Protein AF-A0A375BCQ1-F1 (afdb_monomer_lite)

Sequence (156 aa):
MVHRYIPEPKDYNSPLQSFKAFAMSDHPRFTINRSMIALVPEQPFLDWIQAVDPQPVAGLTLEQVREDQSVFLLPEELADTHENAVHWVEKRWQDFFEFMLGEWFDDSAWPEELSLKMFREWFSVRYHSMVFDMAPDVPVMHDDWDDEDDSSELLH

Foldseek 3Di:
DDDDDDDDDDDPDDDDDDDPPLPQDPDFDDFPQWKKKFFQFDPVQVVLLQVLDPDHDPPDDSVNCRVPGDMDIDRLVQDVDPVSVVVSCLVVLPVVVQVRVVVRDDPVSDDPDDDSVVSVVTTDMDIGNTDTDSRVVDDDDDDDPVPPDDDVPPDD

Organism: NCBI:txid164546

Radius of gyration: 21.73 Å; chains: 1; bounding box: 51×53×43 Å

pLDDT: mean 83.29, std 20.53, range [35.28, 98.69]

Secondary structure (DSSP, 8-state):
------PPPP---------------SS--EE-SEEEEEEEE-HHHHHHHHHH-SS--TT--HHHHHHS--EEEEETTT-SSHHHHHHHHHTTHHHHHHHHHHTTS-GGGS-SS--HHHHHHHEEEEEES--EES-TTSPPP---SS---S-S----

Structure (mmCIF, N/CA/C/O backbone):
data_AF-A0A375BCQ1-F1
#
_entry.id   AF-A0A375BCQ1-F1
#
loop_
_atom_site.group_PDB
_atom_site.id
_atom_site.type_symbol
_atom_site.label_atom_id
_atom_site.label_alt_id
_atom_site.label_comp_id
_atom_site.label_asym_id
_atom_site.label_entity_id
_atom_site.label_seq_id
_atom_site.pdbx_PDB_ins_code
_atom_site.Cartn_x
_atom_site.Cartn_y
_atom_site.Cartn_z
_atom_site.occupancy
_atom_site.B_iso_or_equiv
_atom_site.auth_seq_id
_atom_site.auth_comp_id
_atom_site.auth_asym_id
_atom_site.auth_atom_id
_atom_site.pdbx_PDB_model_num
ATOM 1 N N . MET A 1 1 ? 14.359 -36.512 23.597 1.00 38.41 1 MET A N 1
ATOM 2 C CA . MET A 1 1 ? 15.183 -37.148 22.545 1.00 38.41 1 MET A CA 1
ATOM 3 C C . MET A 1 1 ? 15.024 -36.325 21.282 1.00 38.41 1 MET A C 1
ATOM 5 O O . MET A 1 1 ? 13.926 -36.272 20.756 1.00 38.41 1 MET A O 1
ATOM 9 N N . VAL A 1 2 ? 16.072 -35.625 20.852 1.00 35.28 2 VAL A N 1
ATOM 10 C CA . VAL A 1 2 ? 16.073 -34.815 19.622 1.00 35.28 2 VAL A CA 1
ATOM 11 C C . VAL A 1 2 ? 16.438 -35.708 18.437 1.00 35.28 2 VAL A C 1
ATOM 13 O O . VAL A 1 2 ? 17.564 -36.198 18.358 1.00 35.28 2 VAL A O 1
ATOM 16 N N . HIS A 1 3 ? 15.476 -35.958 17.549 1.00 36.84 3 HIS A N 1
ATOM 17 C CA . HIS A 1 3 ? 15.706 -36.659 16.287 1.00 36.84 3 HIS A CA 1
ATOM 18 C C . HIS A 1 3 ? 16.342 -35.667 15.305 1.00 36.84 3 HIS A C 1
ATOM 20 O O . HIS A 1 3 ? 15.702 -34.712 14.874 1.00 36.84 3 HIS A O 1
ATOM 26 N N . ARG A 1 4 ? 17.632 -35.851 15.009 1.00 37.91 4 ARG A N 1
ATOM 27 C CA . ARG A 1 4 ? 18.324 -35.098 13.958 1.00 37.91 4 ARG A CA 1
ATOM 28 C C . ARG A 1 4 ? 17.894 -35.660 12.608 1.00 37.91 4 ARG A C 1
ATOM 30 O O . ARG A 1 4 ? 18.145 -36.828 12.332 1.00 37.91 4 ARG A O 1
ATOM 37 N N . TYR A 1 5 ? 17.263 -34.826 11.791 1.00 44.09 5 TYR A N 1
ATOM 38 C CA . TYR A 1 5 ? 17.026 -35.107 10.380 1.00 44.09 5 TYR A CA 1
ATOM 39 C C . TYR A 1 5 ? 18.373 -35.151 9.644 1.00 44.09 5 TYR A C 1
ATOM 41 O O . TYR A 1 5 ? 19.144 -34.192 9.704 1.00 44.09 5 TYR A O 1
ATOM 49 N N . ILE A 1 6 ? 18.667 -36.277 8.992 1.00 42.22 6 ILE A N 1
ATOM 50 C CA . ILE A 1 6 ? 19.803 -36.440 8.080 1.00 42.22 6 ILE A CA 1
ATOM 51 C C . ILE A 1 6 ? 19.192 -36.591 6.681 1.00 42.22 6 ILE A C 1
ATOM 53 O O . ILE A 1 6 ? 18.545 -37.608 6.438 1.00 42.22 6 ILE A O 1
ATOM 57 N N . PRO A 1 7 ? 19.323 -35.604 5.778 1.00 39.34 7 PRO A N 1
ATOM 58 C CA . PRO A 1 7 ? 18.819 -35.751 4.419 1.00 39.34 7 PRO A CA 1
ATOM 59 C C . PRO A 1 7 ? 19.689 -36.733 3.627 1.00 39.34 7 PRO A C 1
ATOM 61 O O . PRO A 1 7 ? 20.917 -36.629 3.623 1.00 39.34 7 PRO A O 1
ATOM 64 N N . GLU A 1 8 ? 19.038 -37.674 2.946 1.00 45.41 8 GLU A N 1
ATOM 65 C CA . GLU A 1 8 ? 19.675 -38.591 1.997 1.00 45.41 8 GLU A CA 1
ATOM 66 C C . GLU A 1 8 ? 20.206 -37.829 0.764 1.00 45.41 8 GLU A C 1
ATOM 68 O O . GLU A 1 8 ? 19.615 -36.821 0.352 1.00 45.41 8 GLU A O 1
ATOM 73 N N . PRO A 1 9 ? 21.317 -38.280 0.151 1.00 40.38 9 PRO A N 1
ATOM 74 C CA . PRO A 1 9 ? 21.855 -37.657 -1.052 1.00 40.38 9 PRO A CA 1
ATOM 75 C C . PRO A 1 9 ? 20.883 -37.824 -2.228 1.00 40.38 9 PRO A C 1
ATOM 77 O O . PRO A 1 9 ? 20.438 -38.928 -2.535 1.00 40.38 9 PRO A O 1
ATOM 80 N N . LYS A 1 10 ? 20.559 -36.714 -2.902 1.00 47.84 10 LYS A N 1
ATOM 81 C CA . LYS A 1 10 ? 19.694 -36.718 -4.088 1.00 47.84 10 LYS A CA 1
ATOM 82 C C . LYS A 1 10 ? 20.388 -37.455 -5.233 1.00 47.84 10 LYS A C 1
ATOM 84 O O . LYS A 1 10 ? 21.430 -37.012 -5.714 1.00 47.84 10 LYS A O 1
ATOM 89 N N . ASP A 1 11 ? 19.787 -38.554 -5.668 1.00 42.56 11 ASP A N 1
ATOM 90 C CA . ASP A 1 11 ? 20.210 -39.289 -6.853 1.00 42.56 11 ASP A CA 1
ATOM 91 C C . ASP A 1 11 ? 19.674 -38.572 -8.104 1.00 42.56 11 ASP A C 1
ATOM 93 O O . ASP A 1 11 ?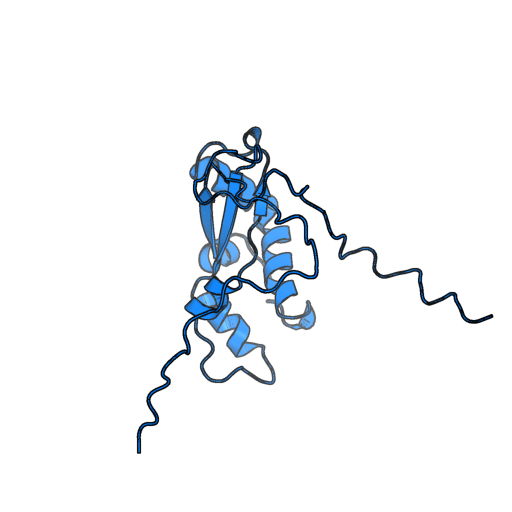 18.476 -38.580 -8.391 1.00 42.56 11 ASP A O 1
ATOM 97 N N . TYR A 1 12 ? 20.556 -37.866 -8.815 1.00 45.94 12 TYR A N 1
ATOM 98 C CA . TYR A 1 12 ? 20.209 -36.983 -9.939 1.00 45.94 12 TYR A CA 1
ATOM 99 C C . TYR A 1 12 ? 19.976 -37.720 -11.269 1.00 45.94 12 TYR A C 1
ATOM 101 O O . TYR A 1 12 ? 19.963 -37.084 -12.321 1.00 45.94 12 TYR A O 1
ATOM 109 N N . ASN A 1 13 ? 19.790 -39.043 -11.259 1.00 46.38 13 ASN A N 1
ATOM 110 C CA . ASN A 1 13 ? 19.766 -39.837 -12.488 1.00 46.38 13 ASN A CA 1
ATOM 111 C C . ASN A 1 13 ? 18.522 -40.735 -12.633 1.00 46.38 13 ASN A C 1
ATOM 113 O O . ASN A 1 13 ? 18.630 -41.937 -12.866 1.00 46.38 13 ASN A O 1
ATOM 117 N N . SER A 1 14 ? 17.324 -40.142 -12.544 1.00 40.12 14 SER A N 1
ATOM 118 C CA . SER A 1 14 ? 16.069 -40.789 -12.960 1.00 40.12 14 SER A CA 1
ATOM 119 C C . SER A 1 14 ? 15.576 -40.218 -14.301 1.00 40.12 14 SER A C 1
ATOM 121 O O . SER A 1 14 ? 15.266 -39.026 -14.372 1.00 40.12 14 SER A O 1
ATOM 123 N N . PRO A 1 15 ? 15.491 -41.025 -15.376 1.00 43.97 15 PRO A N 1
ATOM 124 C CA . PRO A 1 15 ? 15.058 -40.569 -16.689 1.00 43.97 15 PRO A CA 1
ATOM 125 C C . PRO A 1 15 ? 13.576 -40.889 -16.924 1.00 43.97 15 PRO A C 1
ATOM 127 O O . PRO A 1 15 ? 13.267 -41.914 -17.521 1.00 43.97 15 PRO A O 1
ATOM 130 N N . LEU A 1 16 ? 12.656 -40.025 -16.486 1.00 40.28 16 LEU A N 1
ATOM 131 C CA . LEU A 1 16 ? 11.288 -39.937 -17.024 1.00 40.28 16 LEU A CA 1
ATOM 132 C C . LEU A 1 16 ? 10.590 -38.669 -16.509 1.00 40.28 16 LEU A C 1
ATOM 134 O O . LEU A 1 16 ? 10.593 -38.408 -15.312 1.00 40.28 16 LEU A O 1
ATOM 138 N N . GLN A 1 17 ? 9.936 -37.960 -17.436 1.00 39.56 17 GLN A N 1
ATOM 139 C CA . GLN A 1 17 ? 9.235 -36.668 -17.320 1.00 39.56 17 GLN A CA 1
ATOM 140 C C . GLN A 1 17 ? 10.104 -35.443 -17.643 1.00 39.56 17 GLN A C 1
ATOM 142 O O . GLN A 1 17 ? 10.595 -34.707 -16.792 1.00 39.56 17 GLN A O 1
ATOM 147 N N . SER A 1 18 ? 10.238 -35.217 -18.947 1.00 39.38 18 SER A N 1
ATOM 148 C CA . SER A 1 18 ? 10.583 -33.948 -19.576 1.00 39.38 18 SER A CA 1
ATOM 149 C C . SER A 1 18 ? 9.575 -32.853 -19.201 1.00 39.38 18 SER A C 1
ATOM 151 O O . SER A 1 18 ? 8.662 -32.548 -19.966 1.00 39.38 18 SER A O 1
ATOM 153 N N . PHE A 1 19 ? 9.752 -32.237 -18.039 1.00 46.19 19 PHE A N 1
ATOM 154 C CA . PHE A 1 19 ? 9.328 -30.858 -17.848 1.00 46.19 19 PHE A CA 1
ATOM 155 C C . PHE A 1 19 ? 10.351 -30.001 -18.590 1.00 46.19 19 PHE A C 1
ATOM 157 O O . PHE A 1 19 ? 11.552 -30.132 -18.348 1.00 46.19 19 PHE A O 1
ATOM 164 N N . LYS A 1 20 ? 9.919 -29.149 -19.527 1.00 44.41 20 LYS A N 1
ATOM 165 C CA . LYS A 1 20 ? 10.766 -28.019 -19.920 1.00 44.41 20 LYS A CA 1
ATOM 166 C C . LYS A 1 20 ? 11.040 -27.270 -18.622 1.00 44.41 20 LYS A C 1
ATOM 168 O O . LYS A 1 20 ? 10.124 -26.662 -18.082 1.00 44.41 20 LYS A O 1
ATOM 173 N N . ALA A 1 21 ? 12.247 -27.397 -18.081 1.00 52.78 21 ALA A N 1
ATOM 174 C CA . ALA A 1 21 ? 12.673 -26.559 -16.982 1.00 52.78 21 ALA A CA 1
ATOM 175 C C . ALA A 1 21 ? 12.522 -25.124 -17.487 1.00 52.78 21 ALA A C 1
ATOM 177 O O . ALA A 1 21 ? 13.228 -24.728 -18.416 1.00 52.78 21 ALA A O 1
ATOM 178 N N . PHE A 1 22 ? 11.538 -24.390 -16.964 1.00 56.94 22 PHE A N 1
ATOM 179 C CA . PHE A 1 22 ? 11.520 -22.947 -17.127 1.00 56.94 22 PHE A CA 1
ATOM 180 C C . PHE A 1 22 ? 12.863 -22.475 -16.591 1.00 56.94 22 PHE A C 1
ATOM 182 O O . PHE A 1 22 ? 13.211 -22.775 -15.446 1.00 56.94 22 PHE A O 1
ATOM 189 N N . ALA A 1 23 ? 13.673 -21.875 -17.456 1.00 59.34 23 ALA A N 1
ATOM 190 C CA . ALA A 1 23 ? 15.001 -21.437 -17.085 1.00 59.34 23 ALA A CA 1
ATOM 191 C C . ALA A 1 23 ? 14.849 -20.203 -16.190 1.00 59.34 23 ALA A C 1
ATOM 193 O O . ALA A 1 23 ? 14.950 -19.073 -16.654 1.00 59.34 23 ALA A O 1
ATOM 194 N N . MET A 1 24 ? 14.567 -20.417 -14.903 1.00 65.12 24 MET A N 1
ATOM 195 C CA . MET A 1 24 ? 14.749 -19.372 -13.906 1.00 65.12 24 MET A CA 1
ATOM 196 C C . MET A 1 24 ? 16.227 -19.007 -13.921 1.00 65.12 24 MET A C 1
ATOM 198 O O . MET A 1 24 ? 17.094 -19.880 -13.816 1.00 65.12 24 MET A O 1
ATOM 202 N N . SER A 1 25 ? 16.523 -17.730 -14.131 1.00 68.75 25 SER A N 1
ATOM 203 C CA . SER A 1 25 ? 17.907 -17.284 -14.096 1.00 68.75 25 SER A CA 1
ATOM 204 C C . SER A 1 25 ? 18.340 -17.135 -12.644 1.00 68.75 25 SER A C 1
ATOM 206 O O . SER A 1 25 ? 17.675 -16.451 -11.878 1.00 68.75 25 SER A O 1
ATOM 208 N N . ASP A 1 26 ? 19.495 -17.687 -12.270 1.00 80.38 26 ASP A N 1
ATOM 209 C CA . ASP A 1 26 ? 20.102 -17.423 -10.954 1.00 80.38 26 ASP A CA 1
ATOM 210 C C . ASP A 1 26 ? 20.622 -15.971 -10.822 1.00 80.38 26 ASP A C 1
ATOM 212 O O . ASP A 1 26 ? 21.130 -15.566 -9.772 1.00 80.38 26 ASP A O 1
ATOM 216 N N . HIS A 1 27 ? 20.531 -15.169 -11.891 1.00 87.31 27 HIS A N 1
ATOM 217 C CA . HIS A 1 27 ? 21.018 -13.795 -11.946 1.00 87.31 27 HIS A CA 1
ATOM 218 C C . HIS A 1 27 ? 19.962 -12.836 -12.524 1.00 87.31 27 HIS A C 1
ATOM 220 O O . HIS A 1 27 ? 19.431 -13.092 -13.606 1.00 87.31 27 HIS A O 1
ATOM 226 N N . PRO A 1 28 ? 19.690 -11.692 -11.867 1.00 90.88 28 PRO A N 1
ATOM 227 C CA . PRO A 1 28 ? 18.711 -10.721 -12.351 1.00 90.88 28 PRO A CA 1
ATOM 228 C C . PRO A 1 28 ? 19.213 -10.055 -13.636 1.00 90.88 28 PRO A C 1
ATOM 230 O O . PRO A 1 28 ? 20.255 -9.396 -13.638 1.00 90.88 28 PRO A O 1
ATOM 233 N N . ARG A 1 29 ? 18.483 -10.238 -14.743 1.00 90.50 29 ARG A N 1
ATOM 234 C CA . ARG A 1 29 ? 18.901 -9.749 -16.069 1.00 90.50 29 ARG A CA 1
ATOM 235 C C . ARG A 1 29 ? 17.903 -8.811 -16.743 1.00 90.50 29 ARG A C 1
ATOM 237 O O . ARG A 1 29 ? 18.342 -7.895 -17.434 1.00 90.50 29 ARG A O 1
ATOM 244 N N . PHE A 1 30 ? 16.602 -9.041 -16.591 1.00 91.62 30 PHE A N 1
ATOM 245 C CA . PHE A 1 30 ? 15.568 -8.296 -17.312 1.00 91.62 30 PHE A CA 1
ATOM 246 C C . PHE A 1 30 ? 14.623 -7.606 -16.337 1.00 91.62 30 PHE A C 1
ATOM 248 O O . PHE A 1 30 ? 14.325 -8.159 -15.284 1.00 91.62 30 PHE A O 1
ATOM 255 N N . THR A 1 31 ? 14.164 -6.407 -16.686 1.00 92.19 31 THR A N 1
ATOM 256 C CA . THR A 1 31 ? 13.123 -5.676 -15.956 1.00 92.19 31 THR A CA 1
ATOM 257 C C . THR A 1 31 ? 11.803 -5.723 -16.722 1.00 92.19 31 THR A C 1
ATOM 259 O O . THR A 1 31 ? 11.797 -5.942 -17.934 1.00 92.19 31 THR A O 1
ATOM 262 N N . ILE A 1 32 ? 10.682 -5.498 -16.032 1.00 91.19 32 ILE A N 1
ATOM 263 C CA . ILE A 1 32 ? 9.330 -5.551 -16.631 1.00 91.19 32 ILE A CA 1
ATOM 264 C C . ILE A 1 32 ? 8.764 -4.180 -17.048 1.00 91.19 32 ILE A C 1
ATOM 266 O O . ILE A 1 32 ? 7.565 -4.059 -17.292 1.00 91.19 32 ILE A O 1
ATOM 270 N N . ASN A 1 33 ? 9.599 -3.137 -17.144 1.00 91.19 33 ASN A N 1
ATOM 271 C CA . ASN A 1 33 ? 9.177 -1.743 -17.386 1.00 91.19 33 ASN A CA 1
ATOM 272 C C . ASN A 1 33 ? 8.066 -1.291 -16.417 1.00 91.19 33 ASN A C 1
ATOM 274 O O . ASN A 1 33 ? 7.047 -0.714 -16.819 1.00 91.19 33 ASN A O 1
ATOM 278 N N . ARG A 1 34 ? 8.216 -1.657 -15.143 1.00 94.19 34 ARG A N 1
ATOM 279 C CA . ARG A 1 34 ? 7.333 -1.261 -14.049 1.00 94.19 34 ARG A CA 1
ATOM 280 C C . ARG A 1 34 ? 8.177 -0.888 -12.845 1.00 94.19 34 ARG A C 1
ATOM 282 O O . ARG A 1 34 ? 9.156 -1.570 -12.531 1.00 94.19 34 ARG A O 1
ATOM 289 N N . SER A 1 35 ? 7.729 0.140 -12.144 1.00 95.31 35 SER A N 1
ATOM 290 C CA . SER A 1 35 ? 8.107 0.377 -10.762 1.00 95.31 35 SER A CA 1
ATOM 291 C C . SER A 1 35 ? 7.141 -0.352 -9.825 1.00 95.31 35 SER A C 1
ATOM 293 O O . SER A 1 35 ? 6.078 -0.814 -10.241 1.00 95.31 35 SER A O 1
ATOM 295 N N . MET A 1 36 ? 7.522 -0.484 -8.559 1.00 96.19 36 MET A N 1
ATOM 296 C CA . MET A 1 36 ? 6.697 -1.089 -7.516 1.00 96.19 36 MET A CA 1
ATOM 297 C C . MET A 1 36 ? 6.469 -0.086 -6.392 1.00 96.19 36 MET A C 1
ATOM 299 O O . MET A 1 36 ? 7.413 0.579 -5.951 1.00 96.19 36 MET A O 1
ATOM 303 N N . ILE A 1 37 ? 5.241 -0.039 -5.884 1.00 97.38 37 ILE A N 1
ATOM 304 C CA . ILE A 1 37 ? 4.930 0.542 -4.581 1.00 97.38 37 ILE A CA 1
ATOM 305 C C . ILE A 1 37 ? 4.446 -0.531 -3.613 1.00 97.38 37 ILE A C 1
ATOM 307 O O . ILE A 1 37 ? 3.785 -1.486 -4.009 1.00 97.38 37 ILE A O 1
ATOM 311 N N . ALA A 1 38 ? 4.745 -0.339 -2.335 1.00 97.31 38 ALA A N 1
ATOM 312 C CA . ALA A 1 38 ? 4.138 -1.094 -1.246 1.00 97.31 38 ALA A CA 1
ATOM 313 C C . ALA A 1 38 ? 3.525 -0.113 -0.245 1.00 97.31 38 ALA A C 1
ATOM 315 O O . ALA A 1 38 ? 4.136 0.918 0.058 1.00 97.31 38 ALA A O 1
ATOM 316 N N . LEU A 1 39 ? 2.333 -0.431 0.254 1.00 98.00 39 LEU A N 1
ATOM 317 C CA . LEU A 1 39 ? 1.678 0.312 1.327 1.00 98.00 39 LEU A CA 1
ATOM 318 C C . LEU A 1 39 ? 1.963 -0.404 2.639 1.00 98.00 39 LEU A C 1
ATOM 320 O O . LEU A 1 39 ? 1.174 -1.225 3.083 1.00 98.00 39 LEU A O 1
ATOM 324 N N . VAL A 1 40 ? 3.113 -0.097 3.239 1.00 98.19 40 VAL A N 1
ATOM 325 C CA . VAL A 1 40 ? 3.620 -0.807 4.416 1.00 98.19 40 VAL A CA 1
ATOM 326 C C . VAL A 1 40 ? 2.755 -0.503 5.624 1.00 98.19 40 VAL A C 1
ATOM 328 O O . VAL A 1 40 ? 2.794 0.640 6.089 1.00 98.19 40 VAL A O 1
ATOM 331 N N . PRO A 1 41 ? 2.035 -1.500 6.173 1.00 98.44 41 PRO A N 1
ATOM 332 C CA . PRO A 1 41 ? 1.201 -1.277 7.335 1.00 98.44 41 PRO A CA 1
ATOM 333 C C . PRO A 1 41 ? 2.019 -0.834 8.542 1.00 98.44 41 PRO A C 1
ATOM 335 O O . PRO A 1 41 ? 3.128 -1.320 8.790 1.00 98.44 41 PRO A O 1
ATOM 338 N N . GLU A 1 42 ? 1.460 0.087 9.307 1.00 98.62 42 GLU A N 1
ATOM 339 C CA . GLU A 1 42 ? 1.975 0.559 10.583 1.00 98.62 42 GLU A CA 1
ATOM 340 C C . GLU A 1 42 ? 1.091 0.058 11.727 1.00 98.62 42 GLU A C 1
ATOM 342 O O . GLU A 1 42 ? 0.018 -0.509 11.515 1.00 98.62 42 GLU A O 1
ATOM 347 N N . GLN A 1 43 ? 1.548 0.264 12.963 1.00 98.44 43 GLN A N 1
ATOM 348 C CA . GLN A 1 43 ? 0.878 -0.256 14.158 1.00 98.44 43 GLN A CA 1
ATOM 349 C C . GLN A 1 43 ? -0.639 0.028 14.214 1.00 98.44 43 GLN A C 1
ATOM 351 O O . GLN A 1 43 ? -1.372 -0.904 14.535 1.00 98.44 43 GLN A O 1
ATOM 356 N N . PRO A 1 44 ? -1.146 1.226 13.847 1.00 98.44 44 PRO A N 1
ATOM 357 C CA . PRO A 1 44 ? -2.585 1.490 13.883 1.00 98.44 44 PRO A CA 1
ATOM 358 C C . PRO A 1 44 ? -3.432 0.551 13.013 1.00 98.44 44 PRO A C 1
ATOM 360 O O . PRO A 1 44 ? -4.568 0.261 13.375 1.00 98.44 44 PRO A O 1
ATOM 363 N N . PHE A 1 45 ? -2.890 0.051 11.897 1.00 98.06 45 PHE A N 1
ATOM 364 C CA . PHE A 1 45 ? -3.602 -0.904 11.045 1.00 98.06 45 PHE A CA 1
ATOM 365 C C . PHE A 1 45 ? -3.724 -2.273 11.719 1.00 98.06 45 PHE A C 1
ATOM 367 O O . PHE A 1 45 ? -4.804 -2.856 11.731 1.00 98.06 45 PHE A O 1
ATOM 374 N N . LEU A 1 46 ? -2.649 -2.760 12.353 1.00 97.56 46 LEU A N 1
ATOM 375 C CA . LEU A 1 46 ? -2.707 -3.991 13.148 1.00 97.56 46 LEU A CA 1
ATOM 376 C C . LEU A 1 46 ? -3.665 -3.847 14.335 1.00 97.56 46 LEU A C 1
ATOM 378 O O . LEU A 1 46 ? -4.437 -4.763 14.610 1.00 97.56 46 LEU A O 1
ATOM 382 N N . ASP A 1 47 ? -3.616 -2.707 15.028 1.00 97.38 47 ASP A N 1
ATOM 383 C CA . ASP A 1 47 ? -4.502 -2.431 16.161 1.00 97.38 47 ASP A CA 1
ATOM 384 C C . ASP A 1 47 ? -5.973 -2.476 15.724 1.00 97.38 47 ASP A C 1
ATOM 386 O O . ASP A 1 47 ? -6.811 -3.026 16.437 1.00 97.38 47 ASP A O 1
ATOM 390 N N . TRP A 1 48 ? -6.283 -1.941 14.538 1.00 97.62 48 TRP A N 1
ATOM 391 C CA . TRP A 1 48 ? -7.616 -2.042 13.949 1.00 97.62 48 TRP A CA 1
ATOM 392 C C . TRP A 1 48 ? -7.997 -3.489 13.632 1.00 97.62 48 TRP A C 1
ATOM 394 O O . TRP A 1 48 ? -9.042 -3.922 14.114 1.00 97.62 48 TRP A O 1
ATOM 404 N N . ILE A 1 49 ? -7.149 -4.251 12.924 1.00 96.31 49 ILE A N 1
ATOM 405 C CA . ILE A 1 49 ? -7.407 -5.670 12.607 1.00 96.31 49 ILE A CA 1
ATOM 406 C C . ILE A 1 49 ? -7.768 -6.439 13.883 1.00 96.31 49 ILE A C 1
ATOM 408 O O . ILE A 1 49 ? -8.796 -7.106 13.948 1.00 96.31 49 ILE A O 1
ATOM 412 N N . GLN A 1 50 ? -6.957 -6.299 14.934 1.00 95.12 50 GLN A N 1
ATOM 413 C CA . GLN A 1 50 ? -7.170 -6.997 16.204 1.00 95.12 50 GLN A CA 1
ATOM 414 C C . GLN A 1 50 ? -8.429 -6.541 16.952 1.00 95.12 50 GLN A C 1
ATOM 416 O O . GLN A 1 50 ? -8.979 -7.312 17.739 1.00 95.12 50 GLN A O 1
ATOM 421 N N . ALA A 1 51 ? -8.861 -5.293 16.759 1.00 94.56 51 ALA A N 1
ATOM 422 C CA . ALA A 1 51 ? -10.026 -4.736 17.434 1.00 94.56 51 ALA A CA 1
ATOM 423 C C . ALA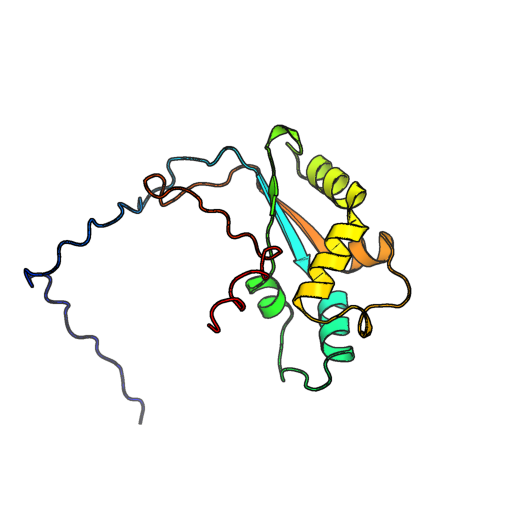 A 1 51 ? -11.351 -5.171 16.797 1.00 94.56 51 ALA A C 1
ATOM 425 O O . ALA A 1 51 ? -12.342 -5.308 17.518 1.00 94.56 51 ALA A O 1
ATOM 426 N N . VAL A 1 52 ? -11.377 -5.357 15.474 1.00 94.50 52 VAL A N 1
ATOM 427 C CA . VAL A 1 52 ? -12.605 -5.684 14.732 1.00 94.50 52 VAL A CA 1
ATOM 428 C C . VAL A 1 52 ? -12.779 -7.179 14.478 1.00 94.50 52 VAL A C 1
ATOM 430 O O . VAL A 1 52 ? -13.908 -7.620 14.268 1.00 94.50 52 VAL A O 1
ATOM 433 N N . ASP A 1 53 ? -11.702 -7.967 14.554 1.00 91.75 53 ASP A N 1
ATOM 434 C CA . ASP A 1 53 ? -11.765 -9.415 14.372 1.00 91.75 53 ASP A CA 1
ATOM 435 C C . ASP A 1 53 ? -12.607 -10.078 15.485 1.00 91.75 53 ASP A C 1
ATOM 437 O O . ASP A 1 53 ? -12.240 -10.021 16.665 1.00 91.75 53 ASP A O 1
ATOM 441 N N . PRO A 1 54 ? -13.732 -10.747 15.160 1.00 86.94 54 PRO A N 1
ATOM 442 C CA . PRO A 1 54 ? -14.513 -11.488 16.147 1.00 86.94 54 PRO A CA 1
ATOM 443 C C . PRO A 1 54 ? -13.779 -12.729 16.687 1.00 86.94 54 PRO A C 1
ATOM 445 O O . PRO A 1 54 ? -14.176 -13.271 17.724 1.00 86.94 54 PRO A O 1
ATOM 448 N N . GLN A 1 55 ? -12.740 -13.207 15.994 1.00 90.06 55 GLN A N 1
ATOM 449 C CA . GLN A 1 55 ? -11.913 -14.357 16.360 1.00 90.06 55 GLN A CA 1
ATOM 450 C C . GLN A 1 55 ? -10.419 -14.054 16.143 1.00 90.06 55 GLN A C 1
ATOM 452 O O . GLN A 1 55 ? -9.767 -14.724 15.338 1.00 90.06 55 GLN A O 1
ATOM 457 N N . PRO A 1 56 ? -9.846 -13.106 16.910 1.00 84.69 56 PRO A N 1
ATOM 458 C CA . PRO A 1 56 ? -8.500 -12.608 16.676 1.00 84.69 56 PRO A CA 1
ATOM 459 C C . PRO A 1 56 ? -7.471 -13.733 16.708 1.00 84.69 56 PRO A C 1
ATOM 461 O O . PRO A 1 56 ? -7.388 -14.508 17.672 1.00 84.69 56 PRO A O 1
ATOM 464 N N . VAL A 1 57 ? -6.640 -13.790 15.667 1.00 86.94 57 VAL A N 1
ATOM 465 C CA . VAL A 1 57 ? -5.503 -14.713 15.606 1.00 86.94 57 VAL A CA 1
ATOM 466 C C . VAL A 1 57 ? -4.540 -14.389 16.747 1.00 86.94 57 VAL A C 1
ATOM 468 O O . VAL A 1 57 ? -3.875 -13.350 16.776 1.00 86.94 57 VAL A O 1
ATOM 471 N N . ALA A 1 58 ? -4.461 -15.298 17.719 1.00 86.81 58 ALA A N 1
ATOM 472 C CA . ALA A 1 58 ? -3.625 -15.112 18.894 1.00 86.81 58 ALA A CA 1
ATOM 473 C C . ALA A 1 58 ? -2.146 -14.984 18.496 1.00 86.81 58 ALA A C 1
ATOM 475 O O . ALA A 1 58 ? -1.537 -15.934 18.006 1.00 86.81 58 ALA A O 1
ATOM 476 N N . GLY A 1 59 ? -1.565 -13.816 18.767 1.00 90.12 59 GLY A N 1
ATOM 477 C CA . GLY A 1 59 ? -0.160 -13.538 18.483 1.00 90.12 59 GLY A CA 1
ATOM 478 C C . GLY A 1 59 ? 0.131 -13.042 17.068 1.00 90.12 59 GLY A C 1
ATOM 479 O O . GLY A 1 59 ? 1.304 -13.031 16.712 1.00 90.12 59 GLY A O 1
ATOM 480 N N . LEU A 1 60 ? -0.881 -12.618 16.295 1.00 94.38 60 LEU A N 1
ATOM 481 C CA . LEU A 1 60 ? -0.662 -11.898 15.037 1.00 94.38 60 LEU A CA 1
ATOM 482 C C . LEU A 1 60 ? 0.225 -10.668 15.282 1.00 94.38 60 LEU A C 1
ATOM 484 O O . LEU A 1 60 ? -0.108 -9.818 16.116 1.00 94.38 60 LEU A O 1
ATOM 488 N N . THR A 1 61 ? 1.349 -10.578 14.572 1.00 97.00 61 THR A N 1
ATOM 489 C CA . THR A 1 61 ? 2.298 -9.462 14.688 1.00 97.00 61 THR A CA 1
ATOM 490 C C . THR A 1 61 ? 2.255 -8.544 13.473 1.00 97.00 61 THR A C 1
ATOM 492 O O . THR A 1 61 ? 1.785 -8.912 12.397 1.00 97.00 61 THR A O 1
ATOM 495 N N . LEU A 1 62 ? 2.795 -7.334 13.634 1.00 97.75 62 LEU A N 1
ATOM 496 C CA . LEU A 1 62 ? 2.848 -6.347 12.556 1.00 97.75 62 LEU A CA 1
ATOM 497 C C . LEU A 1 62 ? 3.744 -6.829 11.413 1.00 97.75 62 LEU A C 1
ATOM 499 O O . LEU A 1 62 ? 3.474 -6.561 10.249 1.00 97.75 62 LEU A O 1
ATOM 503 N N . GLU A 1 63 ? 4.805 -7.561 11.741 1.00 97.56 63 GLU A N 1
ATOM 504 C CA . GLU A 1 63 ? 5.699 -8.180 10.768 1.00 97.56 63 GLU A CA 1
ATOM 505 C C . GLU A 1 63 ? 4.965 -9.203 9.902 1.00 97.56 63 GLU A C 1
ATOM 507 O O . GLU A 1 63 ? 5.154 -9.180 8.695 1.00 97.56 63 GLU A O 1
ATOM 512 N N . GLN A 1 64 ? 4.081 -10.022 10.477 1.00 96.31 64 GLN A N 1
ATOM 513 C CA . GLN A 1 64 ? 3.290 -10.987 9.706 1.00 96.31 64 GLN A CA 1
ATOM 514 C C . GLN A 1 64 ? 2.327 -10.278 8.747 1.00 96.31 64 GLN A C 1
ATOM 516 O O . GLN A 1 64 ? 2.275 -10.611 7.569 1.00 96.31 64 GLN A O 1
ATOM 521 N N . VAL A 1 65 ? 1.644 -9.226 9.212 1.00 96.12 65 VAL A N 1
ATOM 522 C CA . VAL A 1 65 ? 0.785 -8.392 8.349 1.00 96.12 65 VAL A CA 1
ATOM 523 C C . VAL A 1 65 ? 1.589 -7.738 7.215 1.00 96.12 65 VAL A C 1
ATOM 525 O O . VAL A 1 65 ? 1.094 -7.579 6.105 1.00 96.12 65 VAL A O 1
ATOM 528 N N . ARG A 1 66 ? 2.848 -7.362 7.469 1.00 96.88 66 ARG A N 1
ATOM 529 C CA . ARG A 1 66 ? 3.751 -6.800 6.452 1.00 96.88 66 ARG A CA 1
ATOM 530 C C . ARG A 1 66 ? 4.296 -7.845 5.480 1.00 96.88 66 ARG A C 1
ATOM 532 O O . ARG A 1 66 ? 4.613 -7.470 4.355 1.00 96.88 66 ARG A O 1
ATOM 539 N N . GLU A 1 67 ? 4.482 -9.088 5.907 1.00 94.62 67 GLU A N 1
ATOM 540 C CA . GLU A 1 67 ? 4.978 -10.174 5.052 1.00 94.62 67 GLU A CA 1
ATOM 541 C C . GLU A 1 67 ? 3.956 -10.549 3.974 1.00 94.62 67 GLU A C 1
ATOM 543 O O . GLU A 1 67 ? 4.352 -10.753 2.828 1.00 94.62 67 GLU A O 1
ATOM 548 N N . ASP A 1 68 ? 2.667 -10.526 4.317 1.00 90.75 68 ASP A N 1
ATOM 549 C CA . ASP A 1 68 ? 1.566 -10.894 3.416 1.00 90.75 68 ASP A CA 1
ATOM 550 C C . ASP A 1 68 ? 0.909 -9.691 2.707 1.00 90.75 68 ASP A C 1
ATOM 552 O O . ASP A 1 68 ? -0.099 -9.844 2.023 1.00 90.75 68 ASP A O 1
ATOM 556 N N . GLN A 1 69 ? 1.450 -8.475 2.853 1.00 93.12 69 GLN A N 1
ATOM 557 C CA . GLN A 1 69 ? 0.833 -7.272 2.283 1.00 93.12 69 GLN A CA 1
ATOM 558 C C . GLN A 1 69 ? 0.848 -7.257 0.743 1.00 93.12 69 GLN A C 1
ATOM 560 O O . GLN A 1 69 ? 1.834 -7.632 0.099 1.00 93.12 69 GLN A O 1
ATOM 565 N N . SER A 1 70 ? -0.193 -6.667 0.161 1.00 93.56 70 SER A N 1
ATOM 566 C CA . SER A 1 70 ? -0.276 -6.409 -1.276 1.00 93.56 70 SER A CA 1
ATOM 567 C C . SER A 1 70 ? 0.721 -5.331 -1.739 1.00 93.56 70 SER A C 1
ATOM 569 O O . SER A 1 70 ? 0.988 -4.334 -1.059 1.00 93.56 70 SER A O 1
ATOM 571 N N . VAL A 1 71 ? 1.287 -5.533 -2.933 1.00 96.44 71 VAL A N 1
ATOM 572 C CA . VAL A 1 71 ? 2.191 -4.592 -3.614 1.00 96.44 71 VAL A CA 1
ATOM 573 C C . VAL A 1 71 ? 1.681 -4.301 -5.017 1.00 96.44 71 VAL A C 1
ATOM 575 O O . VAL A 1 71 ? 1.073 -5.151 -5.662 1.00 96.44 71 VAL A O 1
ATOM 578 N N . PHE A 1 72 ? 1.955 -3.100 -5.515 1.00 96.12 72 PHE A N 1
ATOM 579 C CA . PHE A 1 72 ? 1.344 -2.606 -6.744 1.00 96.12 72 PHE A CA 1
ATOM 580 C C . PHE A 1 72 ? 2.414 -2.217 -7.756 1.00 96.12 72 PHE A C 1
ATOM 582 O O . PHE A 1 72 ? 3.361 -1.493 -7.440 1.00 96.12 72 PHE A O 1
ATOM 589 N N . LEU A 1 73 ? 2.251 -2.685 -8.992 1.00 95.50 73 LEU A N 1
ATOM 590 C CA . LEU A 1 73 ? 3.108 -2.308 -10.109 1.00 95.50 73 LEU A CA 1
ATOM 591 C C . LEU A 1 73 ? 2.562 -1.064 -10.803 1.00 95.50 73 LEU A C 1
ATOM 593 O O . LEU A 1 73 ? 1.366 -0.970 -11.075 1.00 95.50 73 LEU A O 1
ATOM 597 N N . LEU A 1 74 ? 3.447 -0.134 -11.153 1.00 93.56 74 LEU A N 1
ATOM 598 C CA . LEU A 1 74 ? 3.091 1.074 -11.892 1.00 93.56 74 LEU A CA 1
ATOM 599 C C . LEU A 1 74 ? 3.952 1.226 -13.143 1.00 93.56 74 LEU A C 1
ATOM 601 O O . LEU A 1 74 ? 5.114 0.818 -13.141 1.00 93.56 74 LEU A O 1
ATOM 605 N N . PRO A 1 75 ? 3.429 1.857 -14.207 1.00 91.12 75 PRO A N 1
ATOM 606 C CA . PRO A 1 75 ? 4.271 2.400 -15.263 1.00 91.12 75 PRO A CA 1
ATOM 607 C C . PRO A 1 75 ? 5.321 3.358 -14.681 1.00 91.12 75 PRO A C 1
ATOM 609 O O . PRO A 1 75 ? 5.005 4.192 -13.826 1.00 91.12 75 PRO A O 1
ATOM 612 N N . GLU A 1 76 ? 6.564 3.248 -15.150 1.00 85.38 76 GLU A N 1
ATOM 613 C CA . GLU A 1 76 ? 7.694 4.058 -14.668 1.00 85.38 76 GLU A CA 1
ATOM 614 C C . GLU A 1 76 ? 7.469 5.566 -14.891 1.00 85.38 76 GLU A C 1
ATOM 616 O O . GLU A 1 76 ? 8.009 6.395 -14.164 1.00 85.38 76 GLU A O 1
ATOM 621 N N . GLU A 1 77 ? 6.618 5.946 -15.847 1.00 87.25 77 GLU A N 1
ATOM 622 C CA . GLU A 1 77 ? 6.309 7.346 -16.149 1.00 87.25 77 GLU A CA 1
ATOM 623 C C . GLU A 1 77 ? 5.396 8.008 -15.104 1.00 87.25 77 GLU A C 1
ATOM 625 O O . GLU A 1 77 ? 5.292 9.236 -15.071 1.00 87.25 77 GLU A O 1
ATOM 630 N N . LEU A 1 78 ? 4.707 7.224 -14.266 1.00 87.19 78 LEU A N 1
ATOM 631 C CA . LEU A 1 78 ? 3.796 7.755 -13.244 1.00 87.19 78 LEU A CA 1
ATOM 632 C C . LEU A 1 78 ? 4.514 8.165 -11.958 1.00 87.19 78 LEU A C 1
ATOM 634 O O . LEU A 1 78 ? 4.016 9.033 -11.237 1.00 87.19 78 LEU A O 1
ATOM 638 N N . ALA A 1 79 ? 5.661 7.551 -11.676 1.00 84.69 79 ALA A N 1
ATOM 639 C CA . ALA A 1 79 ? 6.517 7.882 -10.552 1.00 84.69 79 ALA A CA 1
ATOM 640 C C . ALA A 1 79 ? 7.953 7.448 -10.853 1.00 84.69 79 ALA A C 1
ATOM 642 O O . ALA A 1 79 ? 8.219 6.267 -11.041 1.00 84.69 79 ALA A O 1
ATOM 643 N N . ASP A 1 80 ? 8.871 8.410 -10.841 1.00 86.25 80 ASP A N 1
ATOM 644 C CA . ASP A 1 80 ? 10.312 8.227 -11.052 1.00 86.25 80 ASP A CA 1
ATOM 645 C C . ASP A 1 80 ? 11.124 8.412 -9.754 1.00 86.25 80 ASP A C 1
ATOM 647 O O . ASP A 1 80 ? 12.291 8.027 -9.668 1.00 86.25 80 ASP A O 1
ATOM 651 N N . THR A 1 81 ? 10.495 8.956 -8.711 1.00 92.12 81 THR A N 1
ATOM 652 C CA . THR A 1 81 ? 11.071 9.185 -7.385 1.00 92.12 81 THR A CA 1
ATOM 653 C C . THR A 1 81 ? 10.109 8.742 -6.290 1.00 92.12 81 THR A C 1
ATOM 655 O O . THR A 1 81 ? 8.900 8.642 -6.496 1.00 92.12 81 THR A O 1
ATOM 658 N N . HIS A 1 82 ? 10.647 8.530 -5.089 1.00 94.81 82 HIS A N 1
ATOM 659 C CA . HIS A 1 82 ? 9.837 8.210 -3.918 1.00 94.81 82 HIS A CA 1
ATOM 660 C C . HIS A 1 82 ? 8.791 9.295 -3.608 1.00 94.81 82 HIS A C 1
ATOM 662 O O . HIS A 1 82 ? 7.645 8.970 -3.326 1.00 94.81 82 HIS A O 1
ATOM 668 N N . GLU A 1 83 ? 9.158 10.576 -3.710 1.00 95.88 83 GLU A N 1
ATOM 669 C CA . GLU A 1 83 ? 8.234 11.696 -3.480 1.00 95.88 83 GLU A CA 1
ATOM 670 C C . GLU A 1 83 ? 7.096 11.712 -4.509 1.00 95.88 83 GLU A C 1
ATOM 672 O O . GLU A 1 83 ? 5.928 11.842 -4.142 1.00 95.88 83 GLU A O 1
ATOM 677 N N . ASN A 1 84 ? 7.416 11.494 -5.789 1.00 95.00 84 ASN A N 1
ATOM 678 C CA . ASN A 1 84 ? 6.401 11.408 -6.837 1.00 95.00 84 ASN A CA 1
ATOM 679 C C . ASN A 1 84 ? 5.480 10.197 -6.640 1.00 95.00 84 ASN A C 1
ATOM 681 O O . ASN A 1 84 ? 4.272 10.323 -6.844 1.00 95.00 84 ASN A O 1
ATOM 685 N N . ALA A 1 85 ? 6.015 9.060 -6.182 1.00 95.75 85 ALA A N 1
ATOM 686 C CA . ALA A 1 85 ? 5.216 7.888 -5.831 1.00 95.75 85 ALA A CA 1
ATOM 687 C C . ALA A 1 85 ? 4.257 8.180 -4.668 1.00 95.75 85 ALA A C 1
ATOM 689 O O . ALA A 1 85 ? 3.067 7.895 -4.783 1.00 95.75 85 ALA A O 1
ATOM 690 N N . VAL A 1 86 ? 4.740 8.810 -3.589 1.00 96.94 86 VAL A N 1
ATOM 691 C CA . VAL A 1 86 ? 3.896 9.238 -2.459 1.00 96.94 86 VAL A CA 1
ATOM 692 C C . VAL A 1 86 ? 2.777 10.151 -2.951 1.00 96.94 86 VAL A C 1
ATOM 694 O O . VAL A 1 86 ? 1.612 9.878 -2.692 1.00 96.94 86 VAL A O 1
ATOM 697 N N . HIS A 1 87 ? 3.093 11.187 -3.731 1.00 96.62 87 HIS A N 1
ATOM 698 C CA . HIS A 1 87 ? 2.080 12.106 -4.263 1.00 96.62 87 HIS A CA 1
ATOM 699 C C . HIS A 1 87 ? 1.058 11.408 -5.169 1.00 96.62 87 HIS A C 1
ATOM 701 O O . HIS A 1 87 ? -0.126 11.746 -5.170 1.00 96.62 87 HIS A O 1
ATOM 707 N N . TRP A 1 88 ? 1.502 10.434 -5.963 1.00 96.50 88 TRP A N 1
ATOM 708 C CA . TRP A 1 88 ? 0.621 9.649 -6.820 1.00 96.50 88 TRP A CA 1
ATOM 709 C C . TRP A 1 88 ? -0.336 8.766 -6.006 1.00 96.50 88 TRP A C 1
ATOM 711 O O . TRP A 1 88 ? -1.526 8.723 -6.336 1.00 96.50 88 TRP A O 1
ATOM 721 N N . VAL A 1 89 ? 0.159 8.123 -4.942 1.00 97.56 89 VAL A N 1
ATOM 722 C CA . VAL A 1 89 ? -0.644 7.321 -4.005 1.00 97.56 89 VAL A CA 1
ATOM 723 C C . VAL A 1 89 ? -1.625 8.209 -3.255 1.00 97.56 89 VAL A C 1
ATOM 725 O O . VAL A 1 89 ? -2.813 7.919 -3.223 1.00 97.56 89 VAL A O 1
ATOM 728 N N . GLU A 1 90 ? -1.169 9.335 -2.708 1.00 97.56 90 GLU A N 1
ATOM 729 C CA . GLU A 1 90 ? -2.006 10.219 -1.896 1.00 97.56 90 GLU A CA 1
ATOM 730 C C . GLU A 1 90 ? -3.137 10.880 -2.687 1.00 97.56 90 GLU A C 1
ATOM 732 O O . GLU A 1 90 ? -4.147 11.258 -2.109 1.00 97.56 90 GLU A O 1
ATOM 737 N N . LYS A 1 91 ? -3.024 10.996 -4.014 1.00 97.81 91 LYS A N 1
ATOM 738 C CA . LYS A 1 91 ? -4.153 11.408 -4.867 1.00 97.81 91 LYS A CA 1
ATOM 739 C C . LYS A 1 91 ? -5.261 10.359 -4.966 1.00 97.81 91 LYS A C 1
ATOM 741 O O . LYS A 1 91 ? -6.359 10.702 -5.390 1.00 97.81 91 LYS A O 1
ATOM 746 N N . ARG A 1 92 ? -4.953 9.110 -4.620 1.00 97.50 92 ARG A N 1
ATOM 747 C CA . ARG A 1 92 ? -5.805 7.912 -4.705 1.00 97.50 92 ARG A CA 1
ATOM 748 C C . ARG A 1 92 ? -5.901 7.204 -3.356 1.00 97.50 92 ARG A C 1
ATOM 750 O O . ARG A 1 92 ? -6.160 6.011 -3.291 1.00 97.50 92 ARG A O 1
ATOM 757 N N . TRP A 1 93 ? -5.623 7.936 -2.277 1.00 98.38 93 TRP A N 1
ATOM 758 C CA . TRP A 1 93 ? -5.490 7.356 -0.945 1.00 98.38 93 TRP A CA 1
ATOM 759 C C . TRP A 1 93 ? -6.741 6.588 -0.530 1.00 98.38 93 TRP A C 1
ATOM 761 O O . TRP A 1 93 ? -6.607 5.588 0.154 1.00 98.38 93 TRP A O 1
ATOM 771 N N . GLN A 1 94 ? -7.927 7.051 -0.940 1.00 98.44 94 GLN A N 1
ATOM 772 C CA . GLN A 1 94 ? -9.194 6.445 -0.557 1.00 98.44 94 GLN A CA 1
ATOM 773 C C . GLN A 1 94 ? -9.336 5.053 -1.176 1.00 98.44 94 GLN A C 1
ATOM 775 O O . GLN A 1 94 ? -9.435 4.097 -0.421 1.00 98.44 94 GLN A O 1
ATOM 780 N N . ASP A 1 95 ? -9.209 4.928 -2.501 1.00 97.94 95 ASP A N 1
ATOM 781 C CA . ASP A 1 95 ? -9.277 3.635 -3.203 1.00 97.94 95 ASP A CA 1
ATOM 782 C C . ASP A 1 95 ? -8.256 2.631 -2.639 1.00 97.94 95 ASP A C 1
ATOM 784 O O . ASP A 1 95 ? -8.569 1.468 -2.405 1.00 97.94 95 ASP A O 1
ATOM 788 N N . PHE A 1 96 ? -7.032 3.091 -2.357 1.00 97.94 96 PHE A N 1
ATOM 789 C CA . PHE A 1 96 ? -6.012 2.250 -1.730 1.00 97.94 96 PHE A CA 1
ATOM 790 C C . PHE A 1 96 ? -6.354 1.860 -0.293 1.00 97.94 96 PHE A C 1
ATOM 792 O O . PHE A 1 96 ? -6.065 0.739 0.114 1.00 97.94 96 PHE A O 1
ATOM 799 N N . PHE A 1 97 ? -6.918 2.775 0.493 1.00 98.31 97 PHE A N 1
ATOM 800 C CA . PHE A 1 97 ? -7.282 2.484 1.873 1.00 98.31 97 PHE A CA 1
ATOM 801 C C . PHE A 1 97 ? -8.423 1.463 1.913 1.00 98.31 97 PHE A C 1
ATOM 803 O O . PHE A 1 97 ? -8.313 0.464 2.611 1.00 98.31 97 PHE A O 1
ATOM 810 N N . GLU A 1 98 ? -9.467 1.677 1.116 1.00 97.88 98 GLU A N 1
ATOM 811 C CA . GLU A 1 98 ? -10.609 0.768 0.988 1.00 97.88 98 GLU A CA 1
ATOM 812 C C . GLU A 1 98 ? -10.161 -0.621 0.517 1.00 97.88 98 GLU A C 1
ATOM 814 O O . GLU A 1 98 ? -10.525 -1.611 1.144 1.00 97.88 98 GLU A O 1
ATOM 819 N N . PHE A 1 99 ? -9.281 -0.701 -0.492 1.00 96.88 99 PHE A N 1
ATOM 820 C CA . PHE A 1 99 ? -8.681 -1.969 -0.919 1.00 96.88 99 PHE A CA 1
ATOM 821 C C . PHE A 1 99 ? -7.969 -2.675 0.243 1.00 96.88 99 PHE A C 1
ATOM 823 O O . PHE A 1 99 ? -8.285 -3.815 0.561 1.00 96.88 99 PHE A O 1
ATOM 830 N N . MET A 1 100 ? -7.054 -1.988 0.936 1.00 97.44 100 MET A N 1
ATOM 831 C CA . MET A 1 100 ? -6.290 -2.595 2.034 1.00 97.44 100 MET A CA 1
ATOM 832 C C . MET A 1 100 ? -7.171 -3.029 3.216 1.00 97.44 100 MET A C 1
ATOM 834 O O . MET A 1 100 ? -6.842 -4.010 3.876 1.00 97.44 100 MET A O 1
ATOM 838 N N . LEU A 1 101 ? -8.263 -2.314 3.509 1.00 97.06 101 LEU A N 1
ATOM 839 C CA . LEU A 1 101 ? -9.241 -2.721 4.526 1.00 97.06 101 LEU A CA 1
ATOM 840 C C . LEU A 1 101 ? -10.033 -3.959 4.068 1.00 97.06 101 LEU A C 1
ATOM 842 O O . LEU A 1 101 ? -10.218 -4.891 4.853 1.00 97.06 101 LEU A O 1
ATOM 846 N N . GLY A 1 102 ? -10.451 -3.973 2.798 1.00 95.56 102 GLY A N 1
ATOM 847 C CA . GLY A 1 102 ? -11.233 -5.039 2.166 1.00 95.56 102 GLY A CA 1
ATOM 848 C C . GLY A 1 102 ? -10.522 -6.389 2.088 1.00 95.56 102 GLY A C 1
ATOM 849 O O . GLY A 1 102 ? -11.177 -7.423 2.158 1.00 95.56 102 GLY A O 1
ATOM 850 N N . GLU A 1 103 ? -9.189 -6.391 2.043 1.00 94.06 103 GLU A N 1
ATOM 851 C CA . GLU A 1 103 ? -8.378 -7.618 2.117 1.00 94.06 103 GLU A CA 1
ATOM 852 C C . GLU A 1 103 ? -8.555 -8.373 3.450 1.00 94.06 103 GLU A C 1
ATOM 854 O O . GLU A 1 103 ? -8.235 -9.558 3.543 1.00 94.06 103 GLU A O 1
ATOM 859 N N . TRP A 1 104 ? -9.041 -7.695 4.497 1.00 93.75 104 TRP A N 1
ATOM 860 C CA . TRP A 1 104 ? -9.209 -8.267 5.835 1.00 93.75 104 TRP A CA 1
ATOM 861 C C . TRP A 1 104 ? -10.673 -8.453 6.220 1.00 93.75 104 TRP A C 1
ATOM 863 O O . TRP A 1 104 ? -11.050 -9.526 6.694 1.00 93.75 104 TRP A O 1
ATOM 873 N N . PHE A 1 105 ? -11.495 -7.416 6.047 1.00 95.38 105 PHE A N 1
ATOM 874 C CA . PHE A 1 105 ? -12.895 -7.420 6.469 1.00 95.38 105 PHE A CA 1
ATOM 875 C C . PHE A 1 105 ? -13.776 -6.637 5.495 1.00 95.38 105 PHE A C 1
ATOM 877 O O . PHE A 1 105 ? -13.319 -5.705 4.832 1.00 95.38 105 PHE A O 1
ATOM 884 N N . ASP A 1 106 ? -15.065 -6.979 5.465 1.00 94.25 106 ASP A N 1
ATOM 885 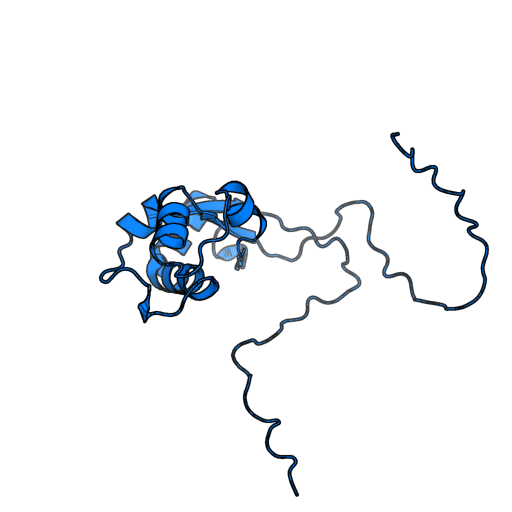C CA . ASP A 1 106 ? -16.069 -6.204 4.738 1.00 94.25 106 ASP A CA 1
ATOM 886 C C . ASP A 1 106 ? -16.254 -4.786 5.315 1.00 94.25 106 ASP A C 1
ATOM 888 O O . ASP A 1 106 ? -15.767 -4.445 6.401 1.00 94.25 106 ASP A O 1
ATOM 892 N N . ASP A 1 107 ? -16.983 -3.954 4.570 1.00 94.25 107 ASP A N 1
ATOM 893 C CA . ASP A 1 107 ? -17.205 -2.541 4.881 1.00 94.25 107 ASP A CA 1
ATOM 894 C C . ASP A 1 107 ? -17.925 -2.293 6.217 1.00 94.25 107 ASP A C 1
ATOM 896 O O . ASP A 1 107 ? -17.834 -1.199 6.778 1.00 94.25 107 ASP A O 1
ATOM 900 N N . SER A 1 108 ? -18.578 -3.311 6.788 1.00 94.94 108 SER A N 1
ATOM 901 C CA . SER A 1 108 ? -19.269 -3.201 8.073 1.00 94.94 108 SER A CA 1
ATOM 902 C C . SER A 1 108 ? -18.312 -3.086 9.264 1.00 94.94 108 SER A C 1
ATOM 904 O O . SER A 1 108 ? -18.705 -2.577 10.318 1.00 94.94 108 SER A O 1
ATOM 906 N N . ALA A 1 109 ? -17.059 -3.524 9.101 1.00 95.81 109 ALA A N 1
ATOM 907 C CA . ALA A 1 109 ? -16.007 -3.448 10.114 1.00 95.81 109 ALA A CA 1
ATOM 908 C C . ALA A 1 109 ? -15.071 -2.234 9.939 1.00 95.81 109 ALA A C 1
ATOM 910 O O . ALA A 1 109 ? -14.159 -2.018 10.749 1.00 95.81 109 ALA A O 1
ATOM 911 N N . TRP A 1 110 ? -15.249 -1.448 8.876 1.00 97.50 110 TRP A N 1
ATOM 912 C CA . TRP A 1 110 ? -14.374 -0.317 8.578 1.00 97.50 110 TRP A CA 1
ATOM 913 C C . TRP A 1 110 ? -14.619 0.861 9.538 1.00 97.50 110 TRP A C 1
ATOM 915 O O . TRP A 1 110 ? -15.701 0.992 10.118 1.00 97.50 110 TRP A O 1
ATOM 925 N N . PRO A 1 111 ? -13.629 1.755 9.731 1.00 96.94 111 PRO A N 1
ATOM 926 C CA . PRO A 1 111 ? -13.862 3.017 10.428 1.00 96.94 111 PRO A CA 1
ATOM 927 C C . PRO A 1 111 ? -14.983 3.835 9.762 1.00 96.94 111 PRO A C 1
ATOM 929 O O . PRO A 1 111 ? -15.012 3.956 8.542 1.00 96.94 111 PRO A O 1
ATOM 932 N N . GLU A 1 112 ? -15.857 4.460 10.562 1.00 94.56 112 GLU A N 1
ATOM 933 C CA . GLU A 1 112 ? -17.008 5.237 10.053 1.00 94.56 112 GLU A CA 1
ATOM 934 C C . GLU A 1 112 ? -16.606 6.382 9.104 1.00 94.56 112 GLU A C 1
ATOM 936 O O . GLU A 1 112 ? -17.335 6.704 8.166 1.00 94.56 112 GLU A O 1
ATOM 941 N N . GLU A 1 113 ? -15.448 7.006 9.344 1.00 96.31 113 GLU A N 1
ATOM 942 C CA . GLU A 1 113 ? -14.894 8.058 8.492 1.00 96.31 113 GLU A CA 1
ATOM 943 C C . GLU A 1 113 ? -13.438 7.749 8.127 1.00 96.31 113 GLU A C 1
ATOM 945 O O . GLU A 1 113 ? -12.547 7.726 8.983 1.00 96.31 113 GLU A O 1
ATOM 950 N N . LEU A 1 114 ? -13.179 7.584 6.829 1.00 98.12 114 LEU A N 1
ATOM 951 C CA . LEU A 1 114 ? -11.830 7.465 6.287 1.00 98.12 114 LEU A CA 1
ATOM 952 C C . LEU A 1 114 ? -11.262 8.851 5.961 1.00 98.12 114 LEU A C 1
ATOM 954 O O . LEU A 1 114 ? -11.958 9.747 5.481 1.00 98.12 114 LEU A O 1
ATOM 958 N N . SER A 1 115 ? -9.963 9.046 6.196 1.00 98.56 115 SER A N 1
ATOM 959 C CA . SER A 1 115 ? -9.280 10.294 5.839 1.00 98.56 115 SER A CA 1
ATOM 960 C C . SER A 1 115 ? -7.844 10.055 5.390 1.00 98.56 115 SER A C 1
ATOM 962 O O . SER A 1 115 ? -7.169 9.151 5.881 1.00 98.56 115 SER A O 1
ATOM 964 N N . LEU A 1 116 ? -7.320 10.949 4.544 1.00 98.62 116 LEU A N 1
ATOM 965 C CA . LEU A 1 116 ? -5.909 10.931 4.141 1.00 98.62 116 LEU A CA 1
ATOM 966 C C . LEU A 1 116 ? -4.952 11.000 5.346 1.00 98.62 116 LEU A C 1
ATOM 968 O O . LEU A 1 116 ? -3.856 10.448 5.306 1.00 98.62 116 LEU A O 1
ATOM 972 N N . LYS A 1 117 ? -5.343 11.683 6.431 1.00 98.69 117 LYS A N 1
ATOM 973 C CA . LYS A 1 117 ? -4.533 11.727 7.657 1.00 98.69 117 LYS A CA 1
ATOM 974 C C .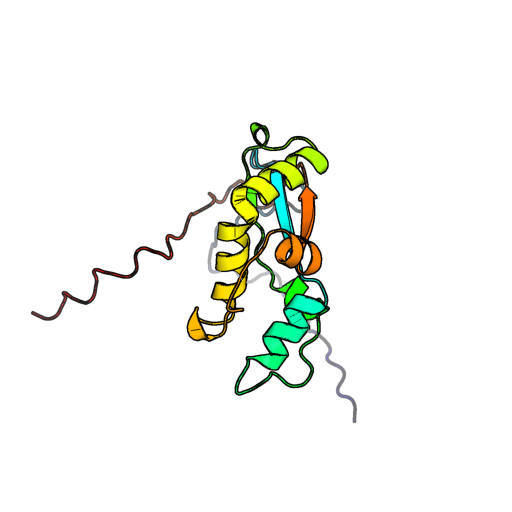 LYS A 1 117 ? -4.414 10.338 8.280 1.00 98.69 117 LYS A C 1
ATOM 976 O O . LYS A 1 117 ? -3.309 9.939 8.620 1.00 98.69 117 LYS A O 1
ATOM 981 N N . MET A 1 118 ? -5.533 9.626 8.392 1.00 98.69 118 MET A N 1
ATOM 982 C CA . MET A 1 118 ? -5.560 8.261 8.909 1.00 98.69 118 MET A CA 1
ATOM 983 C C . MET A 1 118 ? -4.753 7.327 8.005 1.00 98.69 118 MET A C 1
ATOM 985 O O . MET A 1 118 ? -3.880 6.625 8.495 1.00 98.69 118 MET A O 1
ATOM 989 N N . PHE A 1 119 ? -4.933 7.423 6.685 1.00 98.69 119 PHE A N 1
ATOM 990 C CA . PHE A 1 119 ? -4.137 6.664 5.718 1.00 98.69 119 PHE A CA 1
ATOM 991 C C . PHE A 1 119 ? -2.622 6.841 5.931 1.00 98.69 119 PHE A C 1
ATOM 993 O O . PHE A 1 119 ? -1.891 5.861 6.009 1.00 98.69 119 PHE A O 1
ATOM 1000 N N . ARG A 1 120 ? -2.147 8.082 6.112 1.00 98.62 120 ARG A N 1
ATOM 1001 C CA . ARG A 1 120 ? -0.726 8.383 6.391 1.00 98.62 120 ARG A CA 1
ATOM 1002 C C . ARG A 1 120 ? -0.228 7.849 7.736 1.00 98.62 120 ARG A C 1
ATOM 1004 O O . ARG A 1 120 ? 0.967 7.635 7.896 1.00 98.62 120 ARG A O 1
ATOM 1011 N N . GLU A 1 121 ? -1.113 7.717 8.720 1.00 98.56 121 GLU A N 1
ATOM 1012 C CA . GLU A 1 121 ? -0.784 7.143 10.031 1.00 98.56 121 GLU A CA 1
ATOM 1013 C C . GLU A 1 121 ? -0.731 5.611 9.977 1.00 98.56 121 GLU A C 1
ATOM 1015 O O . GLU A 1 121 ? -0.013 4.993 10.760 1.00 98.56 121 GLU A O 1
ATOM 1020 N N . TRP A 1 122 ? -1.492 5.012 9.062 1.00 98.62 122 TRP A N 1
ATOM 1021 C CA . TRP A 1 122 ? -1.677 3.570 8.947 1.00 98.62 122 TRP A CA 1
ATOM 1022 C C . TRP A 1 122 ? -0.723 2.927 7.948 1.00 98.62 122 TRP A C 1
ATOM 1024 O O . TRP A 1 122 ? -0.406 1.751 8.105 1.00 98.62 122 TRP A O 1
ATOM 1034 N N . PHE A 1 123 ? -0.240 3.684 6.961 1.00 98.56 123 PHE A N 1
ATOM 1035 C CA . PHE A 1 123 ? 0.623 3.162 5.912 1.00 98.56 123 PHE A CA 1
ATOM 1036 C C . PHE A 1 123 ? 1.804 4.080 5.608 1.00 98.56 123 PHE A C 1
ATOM 1038 O O . PHE A 1 123 ? 1.658 5.275 5.342 1.00 98.56 123 PHE A O 1
ATOM 1045 N N . SER A 1 124 ? 2.984 3.471 5.534 1.00 97.94 124 SER A N 1
ATOM 1046 C CA . SER A 1 124 ? 4.167 4.061 4.920 1.00 97.94 124 SER A CA 1
ATOM 1047 C C . SER A 1 124 ? 4.272 3.608 3.467 1.00 97.94 124 SER A C 1
ATOM 1049 O O . SER A 1 124 ? 4.360 2.416 3.182 1.00 97.94 124 SER A O 1
ATOM 1051 N N .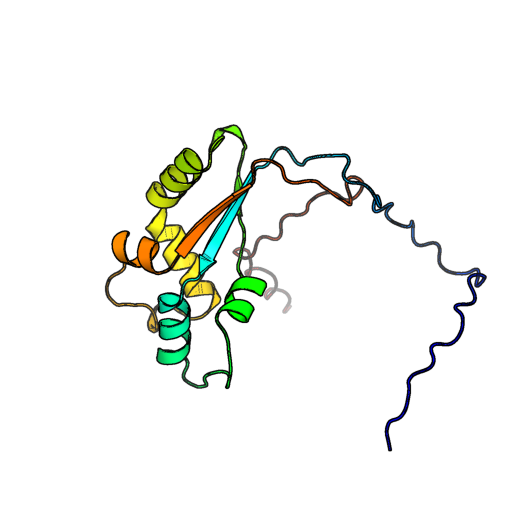 VAL A 1 125 ? 4.363 4.542 2.523 1.00 97.81 125 VAL A N 1
ATOM 1052 C CA . VAL A 1 125 ? 4.626 4.185 1.121 1.00 97.81 125 VAL A CA 1
ATOM 1053 C C . VAL A 1 125 ? 6.088 3.750 0.978 1.00 97.81 125 VAL A C 1
ATOM 1055 O O . VAL A 1 125 ? 6.996 4.413 1.477 1.00 97.81 125 VAL A O 1
ATOM 1058 N N . ARG A 1 126 ? 6.355 2.653 0.270 1.00 97.12 126 ARG A N 1
ATOM 1059 C CA . ARG A 1 126 ? 7.688 2.292 -0.244 1.00 97.12 126 ARG A CA 1
ATOM 1060 C C . ARG A 1 126 ? 7.651 2.294 -1.756 1.00 97.12 126 ARG A C 1
ATOM 1062 O O . ARG A 1 126 ? 6.636 1.948 -2.338 1.00 97.12 126 ARG A O 1
ATOM 1069 N N . TYR A 1 127 ? 8.755 2.697 -2.376 1.00 97.06 127 TYR A N 1
ATOM 1070 C CA . TYR A 1 127 ? 8.881 2.799 -3.826 1.00 97.06 127 TYR A CA 1
ATOM 1071 C C . TYR A 1 127 ? 10.184 2.154 -4.282 1.00 97.06 127 TYR A C 1
ATOM 1073 O O . TYR A 1 127 ? 11.244 2.421 -3.709 1.00 97.06 127 TYR A O 1
ATOM 1081 N N . HIS A 1 128 ? 10.095 1.347 -5.333 1.00 95.94 128 HIS A N 1
ATOM 1082 C CA . HIS A 1 128 ? 11.223 0.700 -5.982 1.00 95.94 128 HIS A CA 1
ATOM 1083 C C . HIS A 1 128 ? 11.132 0.951 -7.484 1.00 95.94 128 HIS A C 1
ATOM 1085 O O . HIS A 1 128 ? 10.172 0.549 -8.134 1.00 95.94 128 HIS A O 1
ATOM 1091 N N . SER A 1 129 ? 12.142 1.618 -8.041 1.00 93.62 129 SER A N 1
ATOM 1092 C CA . SER A 1 129 ? 12.138 2.036 -9.446 1.00 93.62 129 SER A CA 1
ATOM 1093 C C . SER A 1 129 ? 12.387 0.906 -10.440 1.00 93.62 129 SER A C 1
ATOM 1095 O O . SER A 1 129 ? 12.118 1.082 -11.619 1.00 93.62 129 SER A O 1
ATOM 1097 N N . MET A 1 130 ? 12.933 -0.228 -9.997 1.00 92.50 130 MET A N 1
ATOM 1098 C CA . MET A 1 130 ? 13.278 -1.347 -10.871 1.00 92.50 130 MET A CA 1
ATOM 1099 C C . MET A 1 130 ? 12.749 -2.652 -10.293 1.00 92.50 130 MET A C 1
ATOM 1101 O O . MET A 1 130 ? 13.124 -3.039 -9.185 1.00 92.50 130 MET A O 1
ATOM 1105 N N . VAL A 1 131 ? 11.937 -3.346 -11.086 1.00 94.00 131 VAL A N 1
ATOM 1106 C CA . VAL A 1 131 ? 11.457 -4.701 -10.808 1.00 94.00 131 VAL A CA 1
ATOM 1107 C C . VAL A 1 131 ? 12.066 -5.644 -11.838 1.00 94.00 131 VAL A C 1
ATOM 1109 O O . VAL A 1 131 ? 11.895 -5.440 -13.042 1.00 94.00 131 VAL A O 1
ATOM 1112 N N . PHE A 1 132 ? 12.801 -6.651 -11.363 1.00 93.81 132 PHE A N 1
ATOM 1113 C CA . PHE A 1 132 ? 13.452 -7.648 -12.210 1.00 93.81 132 PHE A CA 1
ATOM 1114 C C . PHE A 1 132 ? 12.584 -8.895 -12.358 1.00 93.81 132 PHE A C 1
ATOM 1116 O O . PHE A 1 132 ? 12.145 -9.465 -11.362 1.00 93.81 132 PHE A O 1
ATOM 1123 N N . ASP A 1 133 ? 12.399 -9.336 -13.599 1.00 92.69 133 ASP A N 1
ATOM 1124 C CA . ASP A 1 133 ? 11.787 -10.619 -13.917 1.00 92.69 133 ASP A CA 1
ATOM 1125 C C . ASP A 1 133 ? 12.839 -11.729 -13.853 1.00 92.69 133 ASP A C 1
ATOM 1127 O O . ASP A 1 133 ? 13.815 -11.740 -14.614 1.00 92.69 133 ASP A O 1
ATOM 1131 N N . MET A 1 134 ? 12.640 -12.662 -12.928 1.00 92.00 134 MET A N 1
ATOM 1132 C CA . MET A 1 134 ? 13.514 -13.820 -12.735 1.00 92.00 134 MET A CA 1
ATOM 1133 C C . MET A 1 134 ? 13.109 -15.019 -13.606 1.00 92.00 134 MET A C 1
ATOM 1135 O O . MET A 1 134 ? 13.851 -16.003 -13.677 1.00 92.00 134 MET A O 1
ATOM 1139 N N . ALA A 1 135 ? 11.967 -14.932 -14.294 1.00 90.81 135 ALA A N 1
ATOM 1140 C CA . ALA A 1 135 ? 11.437 -15.944 -15.197 1.00 90.81 135 ALA A CA 1
ATOM 1141 C C . ALA A 1 135 ? 10.928 -15.307 -16.511 1.00 90.81 135 ALA A C 1
ATOM 1143 O O . ALA A 1 135 ? 9.791 -15.549 -16.900 1.00 90.81 135 ALA A O 1
ATOM 1144 N N . PRO A 1 136 ? 11.779 -14.577 -17.260 1.00 85.94 136 PRO A N 1
ATOM 1145 C CA . PRO A 1 136 ? 11.381 -13.824 -18.462 1.00 85.94 136 PRO A CA 1
ATOM 1146 C C . PRO A 1 136 ? 10.823 -14.694 -19.604 1.00 85.94 136 PRO A C 1
ATOM 1148 O O . PRO A 1 136 ? 10.200 -14.183 -20.532 1.00 85.94 136 PRO A O 1
ATOM 1151 N N . ASP A 1 137 ? 11.073 -16.006 -19.567 1.00 87.56 137 ASP A N 1
ATOM 1152 C CA . ASP A 1 137 ? 10.524 -16.974 -20.523 1.00 87.56 137 ASP A CA 1
ATOM 1153 C C . ASP A 1 137 ? 9.079 -17.398 -20.173 1.00 87.56 137 ASP A C 1
ATOM 1155 O O . ASP A 1 137 ? 8.449 -18.145 -20.928 1.00 87.56 137 ASP A O 1
ATOM 1159 N N . VAL A 1 138 ? 8.554 -16.942 -19.032 1.00 89.62 138 VAL A N 1
ATOM 1160 C CA . VAL A 1 138 ? 7.175 -17.131 -18.573 1.00 89.62 138 VAL A CA 1
ATOM 1161 C C . VAL A 1 138 ? 6.446 -15.790 -18.689 1.00 89.62 138 VAL A C 1
ATOM 1163 O O . VAL A 1 138 ? 6.844 -14.829 -18.038 1.00 89.62 138 VAL A O 1
ATOM 1166 N N . PRO A 1 139 ? 5.378 -15.687 -19.498 1.00 89.50 139 PRO A N 1
ATOM 1167 C CA . PRO A 1 139 ? 4.585 -14.465 -19.558 1.00 89.50 139 PRO A CA 1
ATOM 1168 C C . PRO A 1 139 ? 3.952 -14.132 -18.203 1.00 89.50 139 PRO A C 1
ATOM 1170 O O . PRO A 1 139 ? 3.455 -15.024 -17.515 1.00 89.50 139 PRO A O 1
ATOM 1173 N N . VAL A 1 140 ? 3.901 -12.844 -17.860 1.00 89.44 140 VAL A N 1
ATOM 1174 C CA . VAL A 1 140 ? 3.070 -12.356 -16.752 1.00 89.44 140 VAL A CA 1
ATOM 1175 C C . VAL A 1 140 ? 1.603 -12.508 -17.152 1.00 89.44 140 VAL A C 1
ATOM 1177 O O . VAL A 1 140 ? 1.174 -11.948 -18.163 1.00 89.44 140 VAL A O 1
ATOM 1180 N N . MET A 1 141 ? 0.855 -13.282 -16.370 1.00 91.31 141 MET A N 1
ATOM 1181 C CA . MET A 1 141 ? -0.586 -13.471 -16.533 1.00 91.31 141 MET A CA 1
ATOM 1182 C C . MET A 1 141 ? -1.330 -12.550 -15.564 1.00 91.31 141 MET A C 1
ATOM 1184 O O . MET A 1 141 ? -0.835 -12.271 -14.473 1.00 91.31 141 MET A O 1
ATOM 1188 N N . HIS A 1 142 ? -2.498 -12.070 -15.980 1.00 89.56 142 HIS A N 1
ATOM 1189 C CA . HIS A 1 142 ? -3.393 -11.284 -15.140 1.00 89.56 142 HIS A CA 1
ATOM 1190 C C . HIS A 1 142 ? -4.603 -12.145 -14.801 1.00 89.56 142 HIS A C 1
ATOM 1192 O O . HIS A 1 142 ? -5.287 -12.601 -15.717 1.00 89.56 142 HIS A O 1
ATOM 1198 N N . ASP A 1 143 ? -4.829 -12.353 -13.509 1.00 87.69 143 ASP A N 1
ATOM 1199 C CA . ASP A 1 143 ? -6.049 -12.964 -12.998 1.00 87.69 143 ASP A CA 1
ATOM 1200 C C . ASP A 1 143 ? -7.033 -11.831 -12.685 1.00 87.69 143 ASP A C 1
ATOM 1202 O O . ASP A 1 143 ? -6.671 -10.878 -11.988 1.00 87.69 143 ASP A O 1
ATOM 1206 N N . ASP A 1 144 ? -8.233 -11.903 -13.258 1.00 85.69 144 ASP A N 1
ATOM 1207 C CA . ASP A 1 144 ? -9.313 -10.955 -12.991 1.00 85.69 144 ASP A CA 1
ATOM 1208 C C . ASP A 1 144 ? -10.173 -11.506 -11.850 1.00 85.69 144 ASP A C 1
ATOM 1210 O O . ASP A 1 144 ? -10.811 -12.549 -11.996 1.00 85.69 144 ASP A O 1
ATOM 1214 N N . TRP A 1 145 ? -10.114 -10.850 -10.693 1.00 70.62 145 TRP A N 1
ATOM 1215 C CA . TRP A 1 145 ? -10.826 -11.266 -9.483 1.00 70.62 145 TRP A CA 1
ATOM 1216 C C . TRP A 1 145 ? -12.224 -10.633 -9.379 1.00 70.62 145 TRP A C 1
ATOM 1218 O O . TRP A 1 145 ? -12.971 -10.993 -8.474 1.00 70.62 145 TRP A O 1
ATOM 1228 N N . ASP A 1 146 ? -12.593 -9.744 -10.312 1.00 68.00 146 ASP A N 1
ATOM 1229 C CA . ASP A 1 146 ? -13.935 -9.152 -10.399 1.00 68.00 146 ASP A CA 1
ATOM 1230 C C . ASP A 1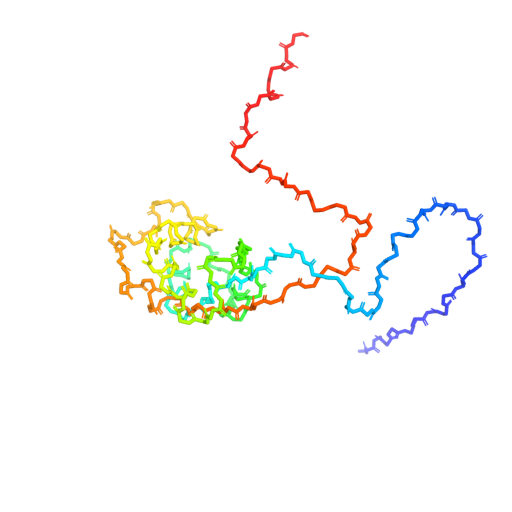 146 ? -14.878 -9.968 -11.317 1.00 68.00 146 ASP A C 1
ATOM 1232 O O . ASP A 1 146 ? -16.093 -9.766 -11.300 1.00 68.00 146 ASP A O 1
ATOM 1236 N N . ASP A 1 147 ? -14.339 -10.929 -12.080 1.00 56.00 147 ASP A N 1
ATOM 1237 C CA . ASP A 1 147 ? -15.048 -11.759 -13.070 1.00 56.00 147 ASP A CA 1
ATOM 1238 C C . ASP A 1 147 ? -15.565 -13.110 -12.499 1.00 56.00 147 ASP A C 1
ATOM 1240 O O . ASP A 1 147 ? -15.637 -14.125 -13.201 1.00 56.00 147 ASP A O 1
ATOM 1244 N N . GLU A 1 148 ? -15.973 -13.167 -11.226 1.00 52.66 148 GLU A N 1
ATOM 1245 C CA . GLU A 1 148 ? -16.734 -14.313 -10.692 1.00 52.66 148 GLU A CA 1
ATOM 1246 C C . GLU A 1 148 ? -18.247 -14.177 -10.960 1.00 52.66 148 GLU A C 1
ATOM 1248 O O . GLU A 1 148 ? -19.041 -14.066 -10.031 1.00 52.66 148 GLU A O 1
ATOM 1253 N N . ASP A 1 149 ? -18.671 -14.233 -12.231 1.00 52.97 149 ASP A N 1
ATOM 1254 C CA . ASP A 1 149 ? -20.036 -14.669 -12.588 1.00 52.97 149 ASP A CA 1
ATOM 1255 C C . ASP A 1 149 ? -20.164 -15.032 -14.086 1.00 52.97 149 ASP A C 1
ATOM 1257 O O . ASP A 1 149 ? -20.373 -14.152 -14.913 1.00 52.97 149 ASP A O 1
ATOM 1261 N N . ASP A 1 150 ? -20.016 -16.323 -14.449 1.00 51.09 150 ASP A N 1
ATOM 1262 C CA . ASP A 1 150 ? -20.900 -17.003 -15.436 1.00 51.09 150 ASP A CA 1
ATOM 1263 C C . ASP A 1 150 ? -20.593 -18.513 -15.648 1.00 51.09 150 ASP A C 1
ATOM 1265 O O . ASP A 1 150 ? -20.529 -19.023 -16.769 1.00 51.09 150 ASP A O 1
ATOM 1269 N N . SER A 1 151 ? -20.389 -19.305 -14.585 1.00 46.84 151 SER A N 1
ATOM 1270 C CA . SER A 1 151 ? -20.355 -20.781 -14.744 1.00 46.84 151 SER A CA 1
ATOM 1271 C C . SER A 1 151 ? -21.286 -21.568 -13.822 1.00 46.84 151 SER A C 1
ATOM 1273 O O . SER A 1 151 ? -21.152 -22.787 -13.701 1.00 46.84 151 SER A O 1
ATOM 1275 N N . SER A 1 152 ? -22.309 -20.913 -13.255 1.00 48.72 152 SER A N 1
ATOM 1276 C CA . SER A 1 152 ? -23.450 -21.633 -12.666 1.00 48.72 152 SER A CA 1
ATOM 1277 C C . SER A 1 152 ? -24.548 -22.010 -13.684 1.00 48.72 152 SER A C 1
ATOM 1279 O O . SER A 1 152 ? -25.409 -22.830 -13.364 1.00 48.72 152 SER A O 1
ATOM 1281 N N . GLU A 1 153 ? -24.476 -21.562 -14.948 1.00 48.06 153 GLU A N 1
ATOM 1282 C CA . GLU A 1 153 ? -25.349 -22.046 -16.036 1.00 48.06 153 GLU A CA 1
ATOM 1283 C C . GLU A 1 153 ? -24.797 -23.299 -16.752 1.00 48.06 153 GLU A C 1
ATOM 1285 O O . GLU A 1 153 ? -24.603 -23.326 -17.963 1.00 48.06 153 GLU A O 1
ATOM 1290 N N . LEU A 1 154 ? -24.586 -24.398 -16.023 1.00 45.66 154 LEU A N 1
ATOM 1291 C CA . LEU A 1 154 ? -24.620 -25.745 -16.619 1.00 45.66 154 LEU A CA 1
ATOM 1292 C C . LEU A 1 154 ? -25.421 -26.703 -15.728 1.00 45.66 154 LEU A C 1
ATOM 1294 O O . LEU A 1 154 ? -24.957 -27.759 -15.301 1.00 45.66 154 LEU A O 1
ATOM 1298 N N . LEU A 1 155 ? -26.676 -26.327 -15.481 1.00 46.72 155 LEU A N 1
ATOM 1299 C CA . LEU A 1 155 ? -27.756 -27.267 -15.200 1.00 46.72 155 LEU A CA 1
ATOM 1300 C C . LEU A 1 155 ? -28.756 -27.226 -16.356 1.00 46.72 155 LEU A C 1
ATOM 1302 O O . LEU A 1 155 ? -29.756 -26.518 -16.288 1.00 46.72 155 LEU A O 1
ATOM 1306 N N . HIS A 1 156 ? -28.504 -28.035 -17.384 1.00 45.28 156 HIS A N 1
ATOM 1307 C CA . HIS A 1 156 ? -29.548 -28.587 -18.247 1.00 45.28 156 HIS A CA 1
ATOM 1308 C C . HIS A 1 156 ? -29.211 -30.024 -18.643 1.00 45.28 156 HIS A C 1
ATOM 1310 O O . HIS A 1 156 ? -28.107 -30.254 -19.181 1.00 45.28 156 HIS A O 1
#